Protein AF-A0A955XVS8-F1 (afdb_monomer_lite)

pLDDT: mean 90.87, std 11.81, range [38.81, 97.69]

Structure (mmCIF, N/CA/C/O backbone):
data_AF-A0A955XVS8-F1
#
_entry.id   AF-A0A955XVS8-F1
#
loop_
_atom_site.group_PDB
_atom_site.id
_atom_site.type_symbol
_atom_site.label_atom_id
_atom_site.label_alt_id
_atom_site.label_comp_id
_atom_site.label_asym_id
_atom_site.label_entity_id
_atom_site.label_seq_id
_atom_site.pdbx_PDB_ins_code
_atom_site.Cartn_x
_atom_site.Cartn_y
_atom_site.Cartn_z
_atom_site.occupancy
_atom_site.B_iso_or_equiv
_atom_site.auth_seq_id
_atom_site.auth_comp_id
_atom_site.auth_asym_id
_atom_site.auth_atom_id
_atom_site.pdbx_PDB_model_num
ATOM 1 N N . MET A 1 1 ? -4.309 15.302 -6.206 1.00 38.81 1 MET A N 1
ATOM 2 C CA . MET A 1 1 ? -4.805 15.879 -4.939 1.00 38.81 1 MET A CA 1
ATOM 3 C C . MET A 1 1 ? -4.302 14.994 -3.814 1.00 38.81 1 MET A C 1
ATOM 5 O O . MET A 1 1 ? -4.755 13.866 -3.719 1.00 38.81 1 MET A O 1
ATOM 9 N N . SER A 1 2 ? -3.315 15.450 -3.039 1.00 42.16 2 SER A N 1
ATOM 10 C CA . SER A 1 2 ? -2.882 14.741 -1.829 1.00 42.16 2 SER A CA 1
ATOM 11 C C . SER A 1 2 ? -4.010 14.856 -0.806 1.00 42.16 2 SER A C 1
ATOM 13 O O . SER A 1 2 ? -4.315 15.958 -0.347 1.00 42.16 2 SER A O 1
ATOM 15 N N . ALA A 1 3 ? -4.716 13.756 -0.549 1.00 49.47 3 ALA A N 1
ATOM 16 C CA . ALA A 1 3 ? -5.806 13.734 0.411 1.00 49.47 3 ALA A CA 1
ATOM 17 C C . ALA A 1 3 ? -5.202 13.746 1.816 1.00 49.47 3 ALA A C 1
ATOM 19 O O . ALA A 1 3 ? -4.942 12.709 2.415 1.00 49.47 3 ALA A O 1
ATOM 20 N N . ASN A 1 4 ? -4.962 14.943 2.344 1.00 56.16 4 ASN A N 1
ATOM 21 C CA . ASN A 1 4 ? -4.738 15.112 3.768 1.00 56.16 4 ASN A CA 1
ATOM 22 C C . ASN A 1 4 ? -6.053 14.729 4.463 1.00 56.16 4 ASN A C 1
ATOM 24 O O . ASN A 1 4 ? -7.015 15.501 4.484 1.00 56.16 4 ASN A O 1
ATOM 28 N N . LEU A 1 5 ? -6.150 13.480 4.916 1.00 63.56 5 LEU A N 1
ATOM 29 C CA . LEU A 1 5 ? -7.319 12.982 5.622 1.00 63.56 5 LEU A CA 1
ATOM 30 C C . LEU A 1 5 ? -7.361 13.635 6.998 1.00 63.56 5 LEU A C 1
ATOM 32 O O . LEU A 1 5 ? -6.759 13.156 7.956 1.00 63.56 5 LEU A O 1
ATOM 36 N N . GLY A 1 6 ? -8.065 14.762 7.081 1.00 81.44 6 GLY A N 1
ATOM 37 C CA . GLY A 1 6 ? -8.291 15.455 8.341 1.00 81.44 6 GLY A CA 1
ATOM 38 C C . GLY A 1 6 ? -8.952 14.540 9.376 1.00 81.44 6 GLY A C 1
ATOM 39 O O . GLY A 1 6 ? -9.724 13.639 9.035 1.00 81.44 6 GLY A O 1
ATOM 40 N N . TYR A 1 7 ? -8.668 14.809 10.650 1.00 86.12 7 TYR A N 1
ATOM 41 C CA . TYR A 1 7 ? -9.155 14.059 11.812 1.00 86.12 7 TYR A CA 1
ATOM 42 C C . TYR A 1 7 ? -10.654 13.712 11.744 1.00 86.12 7 TYR A C 1
ATOM 44 O O . TYR A 1 7 ? -11.037 12.570 11.992 1.00 86.12 7 TYR A O 1
ATOM 52 N N . GLU A 1 8 ? -11.497 14.655 11.315 1.00 91.12 8 GLU A N 1
ATOM 53 C CA . GLU A 1 8 ? -12.950 14.459 11.215 1.00 91.12 8 GLU A CA 1
ATOM 54 C C . GLU A 1 8 ? -13.360 13.352 10.232 1.00 91.12 8 GLU A C 1
ATOM 56 O O . GLU A 1 8 ? -14.293 12.589 10.501 1.00 91.12 8 GLU A O 1
ATOM 61 N N . ARG A 1 9 ? -12.642 13.196 9.110 1.00 87.88 9 ARG A N 1
ATOM 62 C CA . ARG A 1 9 ? -12.924 12.112 8.158 1.00 87.88 9 ARG A CA 1
ATOM 63 C C . ARG A 1 9 ? -12.614 10.759 8.789 1.00 87.88 9 ARG A C 1
ATOM 65 O O . ARG A 1 9 ? -13.444 9.856 8.705 1.00 87.88 9 ARG A O 1
ATOM 72 N N . TRP A 1 10 ? -11.469 10.620 9.454 1.00 90.81 10 TRP A N 1
ATOM 73 C CA . TRP A 1 10 ? -11.109 9.366 10.119 1.00 90.81 10 TRP A CA 1
ATOM 74 C C . TRP A 1 10 ? -12.027 9.035 11.291 1.00 90.81 10 TRP A C 1
ATOM 76 O O . TRP A 1 10 ? -12.450 7.888 11.424 1.00 90.81 10 TRP A O 1
ATOM 86 N N . LYS A 1 11 ? -12.418 10.039 12.082 1.00 91.56 11 LYS A N 1
ATOM 87 C CA . LYS A 1 11 ? -13.410 9.885 13.152 1.00 91.56 11 LYS A CA 1
ATOM 88 C C . LYS A 1 11 ? -14.738 9.342 12.619 1.00 91.56 11 LYS A C 1
ATOM 90 O O . LYS A 1 11 ? -15.336 8.470 13.244 1.00 91.56 11 LYS A O 1
ATOM 95 N N . LYS A 1 12 ? -15.173 9.806 11.442 1.00 93.00 12 LYS A N 1
ATOM 96 C CA . LYS A 1 12 ? -16.362 9.282 10.756 1.00 93.00 12 LYS A CA 1
ATOM 97 C C . LYS A 1 12 ? -16.160 7.849 10.251 1.00 93.00 12 LYS A C 1
ATOM 99 O O . LYS A 1 12 ? -17.016 7.009 10.504 1.00 93.00 12 LYS A O 1
ATOM 104 N N . VAL A 1 13 ? -15.052 7.559 9.563 1.00 93.06 13 VAL A N 1
ATOM 105 C CA . VAL A 1 13 ? -14.754 6.221 9.003 1.00 93.06 13 VAL A CA 1
ATOM 106 C C . VAL A 1 13 ? -14.656 5.152 10.095 1.00 93.06 13 VAL A C 1
ATOM 108 O O . VAL A 1 13 ? -15.111 4.025 9.904 1.00 93.06 13 VAL A O 1
ATOM 111 N N . LEU A 1 14 ? -14.092 5.510 11.247 1.00 93.56 14 LEU A N 1
ATOM 112 C CA . LEU A 1 14 ? -13.896 4.604 12.379 1.00 93.56 14 LEU A CA 1
ATOM 113 C C . LEU A 1 14 ? -15.076 4.585 13.356 1.00 93.56 14 LEU A C 1
ATOM 115 O O . LEU A 1 14 ? -15.030 3.867 14.355 1.00 93.56 14 LEU A O 1
ATOM 119 N N . SER A 1 15 ? -16.140 5.342 13.082 1.00 95.62 15 SER A N 1
ATOM 120 C CA . SER A 1 15 ? -17.327 5.367 13.932 1.00 95.62 15 SER A CA 1
ATOM 121 C C . SER A 1 15 ? -17.930 3.963 14.064 1.00 95.62 15 SER A C 1
ATOM 123 O O . SER A 1 15 ? -18.129 3.261 13.073 1.00 95.62 15 SER A O 1
ATOM 125 N N . GLY A 1 16 ? -18.182 3.531 15.303 1.00 95.88 16 GLY A N 1
ATOM 126 C CA . GLY A 1 16 ? -18.733 2.205 15.602 1.00 95.88 16 GLY A CA 1
ATOM 127 C C . GLY A 1 16 ? -17.744 1.039 15.475 1.00 95.88 16 GLY A C 1
ATOM 128 O O . GLY A 1 16 ? -18.157 -0.115 15.578 1.00 95.88 16 GLY A O 1
ATOM 129 N N . ARG A 1 17 ? -16.447 1.298 15.257 1.00 95.81 17 ARG A N 1
ATOM 130 C CA . ARG A 1 17 ? -15.401 0.263 15.267 1.00 95.81 17 ARG A CA 1
ATOM 131 C C . ARG A 1 17 ? -14.767 0.139 16.651 1.00 95.81 17 ARG A C 1
ATOM 133 O O . ARG A 1 17 ? -14.626 1.126 17.368 1.00 95.81 17 ARG A O 1
ATOM 140 N N . ALA A 1 18 ? -14.364 -1.077 17.013 1.00 96.12 18 ALA A N 1
ATOM 141 C CA . ALA A 1 18 ? -13.560 -1.307 18.208 1.00 96.12 18 ALA A CA 1
ATOM 142 C C . ALA A 1 18 ? -12.165 -0.694 18.019 1.00 96.12 18 ALA A C 1
ATOM 144 O O . ALA A 1 18 ? -11.564 -0.835 16.953 1.00 96.12 18 ALA A O 1
ATOM 145 N N . LEU A 1 19 ? -11.670 -0.012 19.051 1.00 94.31 19 LEU A N 1
ATOM 146 C CA . LEU A 1 19 ? -10.377 0.670 19.057 1.00 94.31 19 LEU A CA 1
ATOM 147 C C . LEU A 1 19 ? -9.499 0.131 20.205 1.00 94.31 19 LEU A C 1
ATOM 149 O O . LEU A 1 19 ? -10.051 -0.280 21.228 1.00 94.31 19 LEU A O 1
ATOM 153 N N . PRO A 1 20 ? -8.156 0.151 20.075 1.00 94.06 20 PRO A N 1
ATOM 154 C CA . PRO A 1 20 ? -7.386 0.695 18.952 1.00 94.06 20 PRO A CA 1
ATOM 155 C C . PRO A 1 20 ? -7.490 -0.167 17.687 1.00 94.06 20 PRO A C 1
ATOM 157 O O . PRO A 1 20 ? -7.624 -1.385 17.760 1.00 94.06 20 PRO A O 1
ATOM 160 N N . ALA A 1 21 ? -7.414 0.479 16.523 1.00 92.06 21 ALA A N 1
ATOM 161 C CA . ALA A 1 21 ? -7.441 -0.186 15.226 1.00 92.06 21 ALA A CA 1
ATOM 162 C C . ALA A 1 21 ? -6.271 0.286 14.359 1.00 92.06 21 ALA A C 1
ATOM 164 O O . ALA A 1 21 ? -5.950 1.475 14.329 1.00 92.06 21 ALA A O 1
ATOM 165 N N . ALA A 1 22 ? -5.663 -0.650 13.630 1.00 91.50 22 ALA A N 1
ATOM 166 C CA . ALA A 1 22 ? -4.777 -0.332 12.519 1.00 91.50 22 ALA A CA 1
ATOM 167 C C . ALA A 1 22 ? -5.626 -0.121 11.262 1.00 91.50 22 ALA A C 1
ATOM 169 O O . ALA A 1 22 ? -6.516 -0.921 10.970 1.00 91.50 22 ALA A O 1
ATOM 170 N N . VAL A 1 23 ? -5.361 0.958 10.528 1.00 92.50 23 VAL A N 1
ATOM 171 C CA . VAL A 1 23 ? -6.151 1.349 9.358 1.00 92.50 23 VAL A CA 1
ATOM 172 C C . VAL A 1 23 ? -5.210 1.661 8.209 1.00 92.50 23 VAL A C 1
ATOM 174 O O . VAL A 1 23 ? -4.166 2.279 8.411 1.00 92.50 23 VAL A O 1
ATOM 177 N N . VAL A 1 24 ? -5.592 1.237 7.010 1.00 93.38 24 VAL A N 1
ATOM 178 C CA . VAL A 1 24 ? -4.880 1.550 5.773 1.00 93.38 24 VAL A CA 1
ATOM 179 C C . VAL A 1 24 ? -5.821 2.322 4.868 1.00 93.38 24 VAL A C 1
ATOM 181 O O . VAL A 1 24 ? -6.949 1.897 4.626 1.00 93.38 24 VAL A O 1
ATOM 184 N N . ASP A 1 25 ? -5.352 3.469 4.395 1.00 94.12 25 ASP A N 1
ATOM 185 C CA . ASP A 1 25 ? -5.999 4.214 3.325 1.00 94.12 25 ASP A CA 1
ATOM 186 C C . ASP A 1 25 ? -5.600 3.595 1.982 1.00 94.12 25 ASP A C 1
ATOM 188 O O . ASP A 1 25 ? -4.437 3.677 1.581 1.00 94.12 25 ASP A O 1
ATOM 192 N N . LEU A 1 26 ? -6.552 2.934 1.321 1.00 94.69 26 LEU A N 1
ATOM 193 C CA . LEU A 1 26 ? -6.304 2.271 0.041 1.00 94.69 26 LEU A CA 1
ATOM 194 C C . LEU A 1 26 ? -6.093 3.278 -1.096 1.00 94.69 26 LEU A C 1
ATOM 196 O O . LEU A 1 26 ? -5.250 3.025 -1.948 1.00 94.69 26 LEU A O 1
ATOM 200 N N . ASP A 1 27 ? -6.730 4.454 -1.053 1.00 93.75 27 ASP A N 1
ATOM 201 C CA . ASP A 1 27 ? -6.527 5.495 -2.072 1.00 93.75 27 ASP A CA 1
ATOM 202 C C . ASP A 1 27 ? -5.076 6.010 -2.027 1.00 93.75 27 ASP A C 1
ATOM 204 O O . ASP A 1 27 ? -4.414 6.215 -3.051 1.00 93.75 27 ASP A O 1
ATOM 208 N N . ALA A 1 28 ? -4.548 6.203 -0.813 1.00 94.38 28 ALA A N 1
ATOM 209 C CA . ALA A 1 28 ? -3.152 6.577 -0.614 1.00 94.38 28 ALA A CA 1
ATOM 210 C C . ALA A 1 28 ? -2.190 5.438 -0.987 1.00 94.38 28 ALA A C 1
ATOM 212 O O . ALA A 1 28 ? -1.112 5.697 -1.530 1.00 94.38 28 ALA A O 1
ATOM 213 N N . LEU A 1 29 ? -2.560 4.183 -0.712 1.00 96.50 29 LEU A N 1
ATOM 214 C CA . LEU A 1 29 ? -1.771 3.021 -1.112 1.00 96.50 29 LEU A CA 1
ATOM 215 C C . LEU A 1 29 ? -1.663 2.918 -2.639 1.00 96.50 29 LEU A C 1
ATOM 217 O O . LEU A 1 29 ? -0.550 2.785 -3.145 1.00 96.50 29 LEU A O 1
ATOM 221 N N . ASP A 1 30 ? -2.774 3.063 -3.361 1.00 97.69 30 ASP A N 1
ATOM 222 C CA . ASP A 1 30 ? -2.811 3.062 -4.828 1.00 97.69 30 ASP A 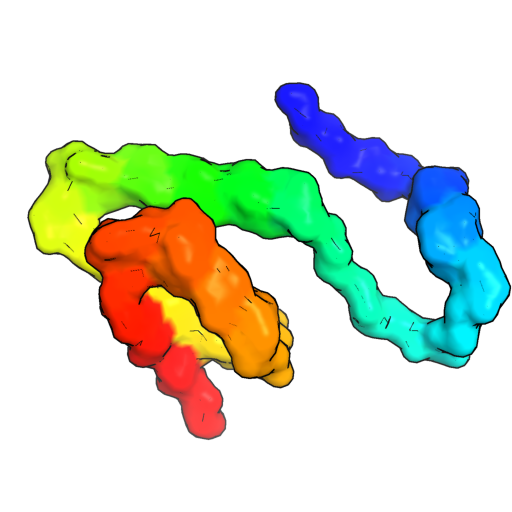CA 1
ATOM 223 C C . ASP A 1 30 ? -1.925 4.166 -5.406 1.00 97.69 30 ASP A C 1
ATOM 225 O O . ASP A 1 30 ? -1.116 3.928 -6.308 1.00 97.69 30 ASP A O 1
ATOM 229 N N . HIS A 1 31 ? -2.002 5.372 -4.834 1.00 97.62 31 HIS A N 1
ATOM 230 C CA . HIS A 1 31 ? -1.127 6.471 -5.227 1.00 97.62 31 HIS A CA 1
ATOM 231 C C . HIS A 1 31 ? 0.358 6.122 -5.047 1.00 97.62 31 HIS A C 1
ATOM 233 O O . HIS A 1 31 ? 1.161 6.366 -5.950 1.00 97.62 31 HIS A O 1
ATOM 239 N N . ASN A 1 32 ? 0.725 5.528 -3.909 1.00 96.81 32 ASN A N 1
ATOM 240 C CA . ASN A 1 32 ? 2.106 5.136 -3.627 1.00 96.81 32 ASN A CA 1
ATOM 241 C C . ASN A 1 32 ? 2.607 4.058 -4.596 1.00 96.81 32 ASN A C 1
ATOM 243 O O . ASN A 1 32 ? 3.742 4.143 -5.070 1.00 96.81 32 ASN A O 1
ATOM 247 N N . ILE A 1 33 ? 1.765 3.071 -4.916 1.00 97.19 33 ILE A N 1
ATOM 248 C CA . ILE A 1 33 ? 2.078 2.032 -5.903 1.00 97.19 33 ILE A CA 1
ATOM 249 C C . ILE A 1 33 ? 2.367 2.679 -7.258 1.00 97.19 33 ILE A C 1
ATOM 251 O O . ILE A 1 33 ? 3.408 2.406 -7.853 1.00 97.19 33 ILE A O 1
ATOM 255 N N . GLU A 1 34 ? 1.507 3.591 -7.713 1.00 97.44 34 GLU A N 1
ATOM 256 C CA . GLU A 1 34 ? 1.675 4.275 -8.997 1.00 97.44 34 GLU A CA 1
ATOM 257 C C . GLU A 1 34 ? 2.926 5.161 -9.0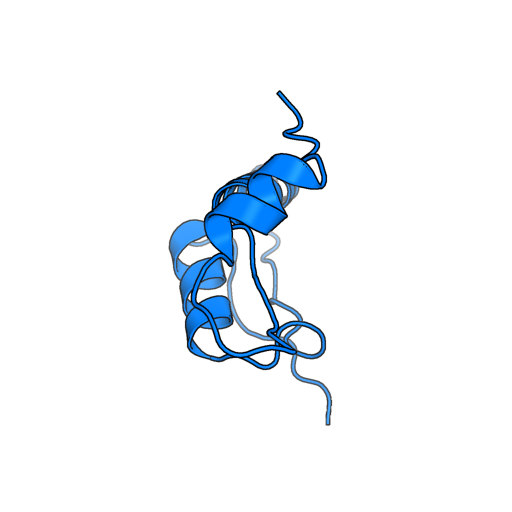47 1.00 97.44 34 GLU A C 1
ATOM 259 O O . GLU A 1 34 ? 3.603 5.220 -10.074 1.00 97.44 34 GLU A O 1
ATOM 264 N N . VAL A 1 35 ? 3.284 5.822 -7.943 1.00 97.25 35 VAL A N 1
ATOM 265 C CA . VAL A 1 35 ? 4.540 6.585 -7.849 1.00 97.25 35 VAL A CA 1
ATOM 266 C C . VAL A 1 35 ? 5.751 5.668 -8.037 1.00 97.25 35 VAL A C 1
ATOM 268 O O . VAL A 1 35 ? 6.624 5.967 -8.854 1.00 97.25 35 VAL A O 1
ATOM 271 N N . VAL A 1 36 ? 5.795 4.536 -7.330 1.00 96.25 36 VAL A N 1
ATOM 272 C CA . VAL A 1 36 ? 6.907 3.576 -7.431 1.00 96.25 36 VAL A CA 1
ATOM 273 C C . VAL A 1 36 ? 6.943 2.920 -8.813 1.00 96.25 36 VAL A C 1
ATOM 275 O O . VAL A 1 36 ? 8.006 2.826 -9.423 1.00 96.25 36 VAL A O 1
ATOM 278 N N . LYS A 1 37 ? 5.784 2.533 -9.350 1.00 95.44 37 LYS A N 1
ATOM 279 C CA . LYS A 1 37 ? 5.640 1.953 -10.689 1.00 95.44 37 LYS A CA 1
ATOM 280 C C . LYS A 1 37 ? 6.187 2.882 -11.765 1.00 95.44 37 LYS A C 1
ATOM 282 O O . LYS A 1 37 ? 6.990 2.448 -12.590 1.00 95.44 37 LYS A O 1
ATOM 287 N N . LYS A 1 38 ? 5.833 4.170 -11.728 1.00 95.25 38 LYS A N 1
ATOM 288 C CA . LYS A 1 38 ? 6.358 5.175 -12.669 1.00 95.25 38 LYS A CA 1
ATOM 289 C C . LYS A 1 38 ? 7.877 5.297 -12.606 1.00 95.25 38 LYS A C 1
ATOM 291 O O . LYS A 1 38 ? 8.501 5.449 -13.650 1.00 95.25 38 LYS A O 1
ATOM 296 N N . ALA A 1 39 ? 8.466 5.189 -11.415 1.00 93.81 39 ALA A N 1
ATOM 297 C CA . ALA A 1 39 ? 9.913 5.274 -11.242 1.00 93.81 39 ALA A CA 1
ATOM 298 C C . ALA A 1 39 ? 10.673 4.108 -11.900 1.00 93.81 39 ALA A C 1
ATOM 300 O O . ALA A 1 39 ? 11.814 4.294 -12.311 1.00 93.81 39 ALA A O 1
ATOM 301 N N . VAL A 1 40 ? 10.048 2.931 -12.027 1.00 94.12 40 VAL A N 1
ATOM 302 C CA . VAL A 1 40 ? 10.687 1.735 -12.608 1.00 94.12 40 VAL A CA 1
ATOM 303 C C . VAL A 1 40 ? 10.221 1.401 -14.027 1.00 94.12 40 VAL A 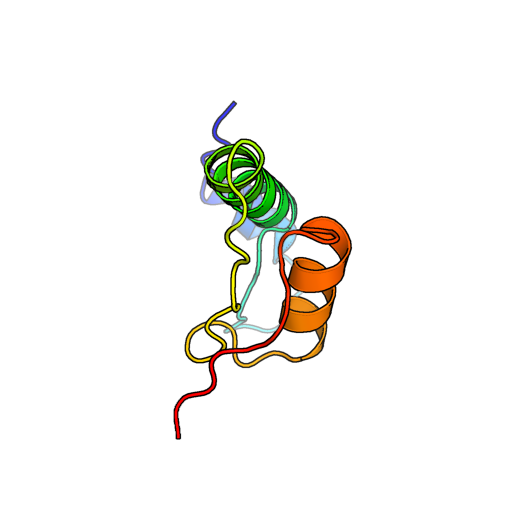C 1
ATOM 305 O O . VAL A 1 40 ? 10.874 0.620 -14.706 1.00 94.12 40 VAL A O 1
ATOM 308 N N . THR A 1 41 ? 9.139 2.015 -14.518 1.00 91.44 41 THR A N 1
ATOM 309 C CA . THR A 1 41 ? 8.537 1.688 -15.831 1.00 91.44 41 THR A CA 1
ATOM 310 C C . THR A 1 41 ? 9.500 1.871 -17.011 1.00 91.44 41 THR A C 1
ATOM 312 O O . THR A 1 41 ? 9.408 1.140 -17.988 1.00 91.44 41 THR A O 1
ATOM 315 N N . ALA A 1 42 ? 10.427 2.831 -16.938 1.00 91.88 42 ALA A N 1
ATOM 316 C CA . ALA A 1 42 ? 11.405 3.093 -18.002 1.00 91.88 42 ALA A CA 1
ATOM 317 C C . ALA A 1 42 ? 12.725 2.315 -17.824 1.00 91.88 42 ALA A C 1
ATOM 319 O O . ALA A 1 42 ? 13.751 2.697 -18.384 1.00 91.88 42 ALA A O 1
ATOM 320 N N . THR A 1 43 ? 12.725 1.273 -16.993 1.00 92.69 43 THR A N 1
ATOM 321 C CA . THR A 1 43 ? 13.923 0.520 -16.615 1.00 92.69 43 THR A CA 1
ATOM 322 C C . THR A 1 43 ? 13.673 -0.980 -16.714 1.00 92.69 43 THR A C 1
ATOM 324 O O . THR A 1 43 ? 12.539 -1.432 -16.606 1.00 92.69 43 THR A O 1
ATOM 327 N N . GLU A 1 44 ? 14.748 -1.758 -16.819 1.00 94.12 44 GLU A N 1
ATOM 328 C CA . GLU A 1 44 ? 14.690 -3.227 -16.779 1.00 94.12 44 GLU A CA 1
ATOM 329 C C . GLU A 1 44 ? 14.650 -3.788 -15.341 1.00 94.12 44 GLU A C 1
ATOM 331 O O . GLU A 1 44 ? 14.688 -5.003 -15.140 1.00 94.12 44 GLU A O 1
ATOM 336 N N . VAL A 1 45 ? 14.631 -2.928 -14.311 1.00 95.50 45 VAL A N 1
ATOM 337 C CA . VAL A 1 45 ? 14.648 -3.385 -12.915 1.00 95.50 45 VAL A CA 1
ATOM 338 C C . VAL A 1 45 ? 13.243 -3.666 -12.398 1.00 95.50 45 VAL A C 1
ATOM 340 O O . VAL A 1 45 ? 12.273 -3.000 -12.751 1.00 95.50 45 VAL A O 1
ATOM 343 N N . THR A 1 46 ? 13.148 -4.636 -11.491 1.00 96.38 46 THR A N 1
ATOM 344 C CA . THR A 1 46 ? 11.905 -4.973 -10.794 1.00 96.38 46 THR A CA 1
ATOM 345 C C . THR A 1 46 ? 11.974 -4.593 -9.317 1.00 96.38 46 THR A C 1
ATOM 347 O O . THR A 1 46 ? 13.042 -4.533 -8.701 1.00 96.38 46 THR A O 1
ATOM 350 N N . VAL A 1 47 ? 10.808 -4.331 -8.733 1.00 96.94 47 VAL A N 1
ATOM 351 C CA . VAL A 1 47 ? 10.628 -3.978 -7.325 1.00 96.94 47 VAL A CA 1
ATOM 352 C C . VAL A 1 47 ? 10.305 -5.232 -6.523 1.00 96.94 47 VAL A C 1
ATOM 354 O O . VAL A 1 47 ? 9.271 -5.864 -6.731 1.00 96.94 47 VAL A O 1
ATOM 357 N N . ARG A 1 48 ? 11.149 -5.543 -5.535 1.00 97.00 48 ARG A N 1
ATOM 358 C CA . ARG A 1 48 ? 10.832 -6.521 -4.486 1.00 97.00 48 ARG A CA 1
ATOM 359 C C . ARG A 1 48 ? 10.186 -5.814 -3.302 1.00 97.00 48 ARG A C 1
ATOM 361 O O . ARG A 1 48 ? 10.838 -5.013 -2.631 1.00 97.00 48 ARG A O 1
ATOM 368 N N . VAL A 1 49 ? 8.926 -6.128 -3.005 1.00 95.94 49 VAL A N 1
ATOM 369 C CA . VAL A 1 49 ? 8.184 -5.458 -1.922 1.00 95.94 49 VAL A CA 1
ATOM 370 C C . VAL A 1 49 ? 8.764 -5.852 -0.564 1.00 95.94 49 VAL A C 1
ATOM 372 O O . VAL A 1 49 ? 8.783 -7.029 -0.199 1.00 95.94 49 VAL A O 1
ATOM 375 N N . ALA A 1 50 ? 9.229 -4.866 0.203 1.00 94.94 50 ALA A N 1
ATOM 376 C CA . ALA A 1 50 ? 9.712 -5.077 1.562 1.00 94.94 50 ALA A CA 1
ATOM 377 C C . ALA A 1 50 ? 8.535 -5.303 2.525 1.00 94.94 50 ALA A C 1
ATOM 379 O O . ALA A 1 50 ? 7.735 -4.401 2.760 1.00 94.94 50 ALA A O 1
ATOM 380 N N . THR A 1 51 ? 8.430 -6.488 3.126 1.00 94.88 51 THR A N 1
ATOM 381 C CA . THR A 1 51 ? 7.222 -6.873 3.886 1.00 94.88 51 THR A CA 1
ATOM 382 C C . THR A 1 51 ? 7.250 -6.473 5.363 1.00 94.88 51 THR A C 1
ATOM 384 O O . THR A 1 51 ? 6.215 -6.508 6.032 1.00 94.88 51 THR A O 1
ATOM 387 N N . LYS A 1 52 ? 8.409 -6.044 5.884 1.00 91.75 52 LYS A N 1
ATOM 388 C CA . LYS A 1 52 ? 8.631 -5.777 7.319 1.00 91.75 52 LYS A CA 1
ATOM 389 C C . LYS A 1 52 ? 7.701 -4.724 7.936 1.00 91.75 52 LYS A C 1
ATOM 391 O O . LYS A 1 52 ? 7.440 -4.792 9.135 1.00 91.75 52 LYS A O 1
ATOM 396 N N . SER A 1 53 ? 7.246 -3.749 7.151 1.00 89.56 53 SER A N 1
ATOM 397 C CA . SER A 1 53 ? 6.365 -2.659 7.594 1.00 89.56 53 SER A CA 1
ATOM 398 C C . SER A 1 53 ? 4.888 -2.926 7.306 1.00 89.56 53 SER A C 1
ATOM 400 O O . SER A 1 53 ? 4.042 -2.259 7.886 1.00 89.56 53 SER A O 1
ATOM 402 N N . ILE A 1 54 ? 4.576 -3.891 6.434 1.00 92.44 54 ILE A N 1
ATOM 403 C CA . ILE A 1 54 ? 3.199 -4.233 6.056 1.00 92.44 54 ILE A CA 1
ATOM 404 C C . ILE A 1 54 ? 2.672 -5.354 6.956 1.00 92.44 54 ILE A C 1
ATOM 406 O O . ILE A 1 54 ? 1.571 -5.244 7.482 1.00 92.44 54 ILE A O 1
ATOM 410 N N . ARG A 1 55 ? 3.451 -6.439 7.118 1.00 90.50 55 ARG A N 1
ATOM 411 C CA . ARG A 1 55 ? 3.133 -7.643 7.923 1.00 90.50 55 ARG A CA 1
ATOM 412 C C . ARG A 1 55 ? 1.688 -8.149 7.781 1.00 90.50 55 ARG A C 1
ATOM 414 O O . ARG A 1 55 ? 1.133 -8.737 8.701 1.00 90.50 55 ARG A O 1
ATOM 421 N N . HIS A 1 56 ? 1.102 -7.951 6.604 1.00 95.19 56 HIS A N 1
ATOM 422 C CA . HIS A 1 56 ? -0.255 -8.353 6.269 1.00 95.19 56 HIS A CA 1
ATOM 423 C C . HIS A 1 56 ? -0.254 -8.938 4.857 1.00 95.19 56 HIS A C 1
ATOM 425 O O . HIS A 1 56 ? 0.050 -8.245 3.880 1.00 95.19 56 HIS A O 1
ATOM 431 N N . VAL A 1 57 ? -0.568 -10.230 4.753 1.00 94.94 57 VAL A N 1
ATOM 432 C CA . VAL A 1 57 ? -0.494 -10.981 3.489 1.00 94.94 57 VAL A CA 1
ATOM 433 C C . VAL A 1 57 ? -1.420 -10.370 2.444 1.00 94.94 57 VAL A C 1
ATOM 435 O O . VAL A 1 57 ? -0.960 -10.072 1.347 1.00 94.94 57 VAL A O 1
ATOM 438 N N . GLY A 1 58 ? -2.670 -10.067 2.810 1.00 96.62 58 GLY A N 1
ATOM 439 C CA . GLY A 1 58 ? -3.638 -9.486 1.875 1.00 96.62 58 GLY A CA 1
ATOM 440 C C . GLY A 1 58 ? -3.215 -8.122 1.323 1.00 96.62 58 GLY A C 1
ATOM 441 O O . GLY A 1 58 ? -3.452 -7.836 0.159 1.00 96.62 58 GLY A O 1
ATOM 442 N N . LEU A 1 59 ? -2.501 -7.307 2.111 1.00 96.81 59 LEU A N 1
ATOM 443 C CA . LEU A 1 59 ? -1.992 -6.015 1.623 1.00 96.81 59 LEU A CA 1
ATOM 444 C C . LEU A 1 59 ? -0.763 -6.202 0.738 1.00 96.81 59 LEU A C 1
ATOM 446 O O . LEU A 1 59 ? -0.567 -5.470 -0.222 1.00 96.81 59 LEU A O 1
ATOM 450 N N . THR A 1 60 ? 0.061 -7.201 1.043 1.00 96.25 60 THR A N 1
ATOM 451 C CA . THR A 1 60 ? 1.217 -7.537 0.211 1.00 96.25 60 THR A CA 1
ATOM 452 C C . THR A 1 60 ? 0.761 -8.054 -1.155 1.00 96.25 60 THR A C 1
ATOM 454 O O . THR A 1 60 ? 1.287 -7.623 -2.175 1.00 96.25 60 THR A O 1
ATOM 457 N N . GLN A 1 61 ? -0.249 -8.928 -1.179 1.00 96.38 61 GLN A N 1
ATOM 458 C CA . GLN A 1 61 ? -0.884 -9.409 -2.408 1.00 96.38 61 GLN A CA 1
ATOM 459 C C . GLN A 1 61 ? -1.503 -8.256 -3.201 1.00 96.38 61 GLN A C 1
ATOM 461 O O . GLN A 1 61 ? -1.219 -8.134 -4.388 1.00 96.38 61 GLN A O 1
ATOM 466 N N . TYR A 1 62 ? -2.244 -7.369 -2.528 1.00 97.56 62 TYR A N 1
ATOM 467 C CA . TYR A 1 62 ? -2.822 -6.173 -3.142 1.00 97.56 62 TYR A CA 1
ATOM 468 C C . TYR A 1 62 ? -1.760 -5.321 -3.855 1.00 97.56 62 TYR A C 1
ATOM 470 O O . TYR A 1 62 ? -1.941 -4.950 -5.012 1.00 97.56 62 TYR A O 1
ATOM 478 N N . VAL A 1 63 ? -0.623 -5.058 -3.198 1.00 97.19 63 VAL A N 1
ATOM 479 C CA . VAL A 1 63 ? 0.483 -4.281 -3.784 1.00 97.19 63 VAL A CA 1
ATOM 480 C C . VAL A 1 63 ? 1.079 -4.967 -5.014 1.00 97.19 63 VAL A C 1
ATOM 482 O O . VAL A 1 63 ? 1.349 -4.292 -6.003 1.00 97.19 63 VAL A O 1
ATOM 485 N N . LEU A 1 64 ? 1.293 -6.286 -4.969 1.00 96.75 64 LEU A N 1
ATOM 486 C CA . LEU A 1 64 ? 1.830 -7.033 -6.113 1.00 96.75 64 LEU A CA 1
ATOM 487 C C . LEU A 1 64 ? 0.871 -7.001 -7.310 1.00 96.75 64 LEU A C 1
ATOM 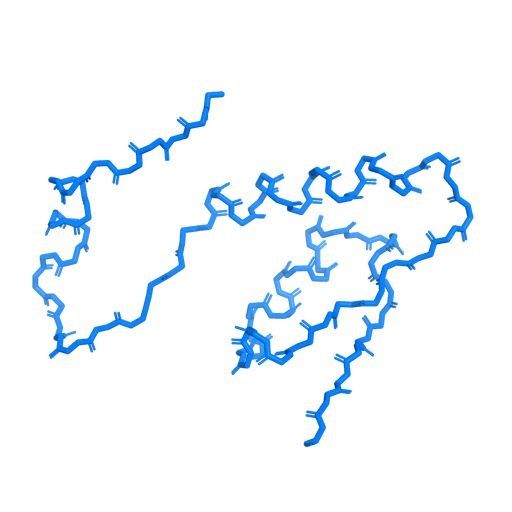489 O O . LEU A 1 64 ? 1.307 -6.794 -8.440 1.00 96.75 64 LEU A O 1
ATOM 493 N N . GLU A 1 65 ? -0.428 -7.164 -7.061 1.00 96.75 65 GLU A N 1
ATOM 494 C CA . GLU A 1 65 ? -1.457 -7.145 -8.101 1.00 96.75 65 GLU A CA 1
ATOM 495 C C . GLU A 1 65 ? -1.547 -5.774 -8.788 1.00 96.75 65 GLU A C 1
ATOM 497 O O . GLU A 1 65 ? -1.456 -5.686 -10.012 1.00 96.75 65 GLU A O 1
ATOM 502 N N . HIS A 1 66 ? -1.639 -4.692 -8.010 1.00 97.12 66 HIS A N 1
ATOM 503 C CA . HIS A 1 66 ? -1.806 -3.334 -8.546 1.00 97.12 66 HIS A CA 1
ATOM 504 C C . HIS A 1 66 ? -0.494 -2.747 -9.097 1.00 97.12 66 HIS A C 1
ATOM 506 O O . HIS A 1 66 ? -0.503 -1.927 -10.022 1.00 97.12 66 HIS A O 1
ATOM 512 N N . GLY A 1 67 ? 0.652 -3.192 -8.573 1.00 95.19 67 GLY A N 1
ATOM 513 C CA . GLY A 1 67 ? 1.973 -2.844 -9.094 1.00 95.19 67 GLY A CA 1
ATOM 514 C C . GLY A 1 67 ? 2.263 -3.462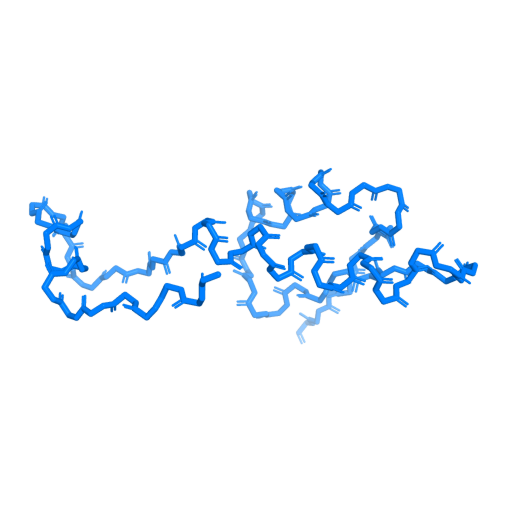 -10.466 1.00 95.19 67 GLY A C 1
ATOM 515 O O . GLY A 1 67 ? 2.999 -2.875 -11.266 1.00 95.19 67 GLY A O 1
ATOM 516 N N . GLY A 1 68 ? 1.641 -4.603 -10.775 1.00 94.19 68 GLY A N 1
ATOM 517 C CA . GLY A 1 68 ? 1.791 -5.300 -12.049 1.00 94.19 68 GLY A CA 1
ATOM 518 C C . GLY A 1 68 ? 3.175 -5.945 -12.233 1.00 94.19 68 GLY A C 1
ATOM 519 O O . GLY A 1 68 ? 3.893 -6.173 -11.259 1.00 94.19 68 GLY A O 1
ATOM 520 N N . PRO A 1 69 ? 3.596 -6.227 -13.483 1.00 92.62 69 PRO A N 1
ATOM 521 C CA . PRO A 1 69 ? 4.807 -7.013 -13.763 1.00 92.62 69 PRO A CA 1
ATOM 522 C C . PRO A 1 69 ? 6.115 -6.420 -13.218 1.00 92.62 69 PRO A C 1
ATOM 524 O O . PRO A 1 69 ? 7.064 -7.157 -12.965 1.00 92.62 69 PRO A O 1
ATOM 527 N N . GLY A 1 70 ? 6.171 -5.099 -13.015 1.00 93.50 70 GLY A N 1
ATOM 528 C CA . GLY A 1 70 ? 7.332 -4.422 -12.431 1.00 93.50 70 GLY A CA 1
ATOM 529 C C . GLY A 1 70 ? 7.530 -4.709 -10.939 1.00 93.50 70 GLY A C 1
ATOM 530 O O . GLY A 1 70 ? 8.604 -4.439 -10.411 1.00 93.50 70 GLY A O 1
ATOM 531 N N . PHE A 1 71 ? 6.529 -5.265 -10.252 1.00 97.19 71 PHE A N 1
ATOM 532 C CA . PHE A 1 71 ? 6.586 -5.641 -8.841 1.00 97.19 71 PHE A CA 1
ATOM 533 C C . PHE A 1 71 ? 6.733 -7.158 -8.737 1.00 97.19 71 PHE A C 1
ATOM 535 O O . PHE A 1 71 ? 5.757 -7.900 -8.645 1.00 97.19 71 PHE A O 1
ATOM 542 N N . ALA A 1 72 ? 7.978 -7.624 -8.767 1.00 94.88 72 ALA A N 1
ATOM 543 C CA . ALA A 1 72 ? 8.301 -9.040 -8.810 1.00 94.88 72 ALA A CA 1
ATOM 544 C C . ALA A 1 72 ? 9.060 -9.466 -7.550 1.00 94.88 72 ALA A C 1
ATOM 546 O O . AL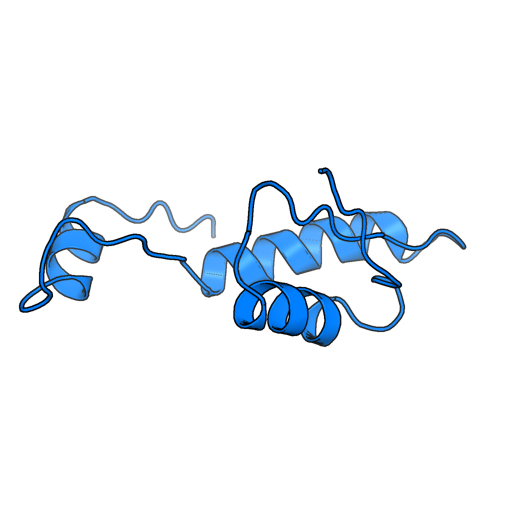A A 1 72 ? 10.225 -9.128 -7.335 1.00 94.88 72 ALA A O 1
ATOM 547 N N . GLY A 1 73 ? 8.393 -10.275 -6.729 1.00 94.12 73 GLY A N 1
ATOM 548 C CA . GLY A 1 73 ? 8.977 -10.896 -5.548 1.00 94.12 73 GLY A CA 1
ATOM 549 C C . GLY A 1 73 ? 8.884 -10.055 -4.277 1.00 94.12 73 GLY A C 1
ATOM 550 O O . GLY A 1 73 ? 8.443 -8.907 -4.251 1.00 94.12 73 GLY A O 1
ATOM 551 N N . LEU A 1 74 ? 9.305 -10.673 -3.177 1.00 95.38 74 LEU A N 1
ATOM 552 C CA . LEU A 1 74 ? 9.224 -10.108 -1.834 1.00 95.38 74 LEU A CA 1
ATOM 553 C C . LEU A 1 74 ? 10.617 -10.011 -1.223 1.00 95.38 74 LEU A C 1
ATOM 555 O O . LEU A 1 74 ? 11.474 -10.867 -1.459 1.00 95.38 74 LEU A O 1
ATOM 559 N N . MET A 1 75 ? 10.836 -8.981 -0.416 1.00 95.06 75 MET A N 1
ATOM 560 C CA . MET A 1 75 ? 11.979 -8.879 0.481 1.00 95.06 75 MET A CA 1
ATOM 561 C C . MET A 1 75 ? 11.471 -9.029 1.916 1.00 95.06 75 MET A C 1
ATOM 563 O O . MET A 1 75 ? 10.871 -8.114 2.483 1.00 95.06 75 MET A O 1
ATOM 567 N N . ALA A 1 76 ? 11.684 -10.214 2.483 1.00 89.50 76 ALA A N 1
ATOM 568 C CA . ALA A 1 76 ? 11.346 -10.514 3.865 1.00 89.50 76 ALA A CA 1
ATOM 569 C C . ALA A 1 76 ? 12.533 -10.217 4.788 1.00 89.50 76 ALA A C 1
ATOM 571 O O . ALA A 1 76 ? 13.691 -10.325 4.387 1.00 89.50 76 ALA A O 1
ATOM 572 N N . PHE A 1 77 ? 12.225 -9.851 6.027 1.00 80.50 77 PHE A N 1
ATOM 573 C CA . PHE A 1 77 ? 13.191 -9.692 7.107 1.00 80.50 77 PHE A CA 1
ATOM 574 C C . PHE A 1 77 ? 12.720 -10.548 8.284 1.00 80.50 77 PHE A C 1
ATOM 576 O O . PHE A 1 77 ? 11.533 -10.491 8.621 1.00 80.50 77 PHE A O 1
ATOM 583 N N . SER A 1 78 ? 13.632 -11.341 8.852 1.00 65.81 78 SER A N 1
ATOM 584 C CA . SER A 1 78 ? 13.426 -12.179 10.040 1.00 65.81 78 SER A CA 1
ATOM 585 C C . SER A 1 78 ? 13.698 -11.394 11.314 1.00 65.81 78 SER A C 1
ATOM 587 O O . SER A 1 78 ? 14.835 -10.881 11.417 1.00 65.81 78 SER A O 1
#

Radius of gyration: 15.0 Å; chains: 1; bounding box: 33×28×37 Å

Sequence (78 aa):
MSANLGYERWKKVLSGRALPAAVVDLDALDHNIEVVKKAVTATEVTVRVATKSIRHVGLTQYVLEHGGPGFAGLMAFS

Secondary structure (DSSP, 8-state):
------HHHHHHHTTT--SS-----HHHHHHHHHHHHHHHTTSS--EEEEGGGT--HHHHHHHHHHHGGGEEEEE---

Foldseek 3Di:
DPPPPDPVNVCVVCPPPDDDDDDDDVVVVLVVLVVVLVVPVVHPAAAAAECPVPVDPVVVVVSDVSNDPSHDHHDYDD